Protein AF-A0AAD5T2J8-F1 (afdb_monomer_lite)

Foldseek 3Di:
DVVLVVVVVVVVVVLPDPPPDPDDADPVLVVSLVVVVCVVVVSLVVLVVVLVVVLVVVLVCVVVCLVVLVVVVCVPPVPDDPDPDPVVSVVSSVVVSVVSVVLSVVLSVLVCQLCVLVSVLSVVCVVVSVCDPPPVNVVSVVVNVVSVVVNVVVVVVSVCVPCVVVVVVVVD

pLDDT: mean 72.29, std 12.9, range [42.5, 92.69]

Structure (mmCIF, N/CA/C/O backbone):
data_AF-A0AAD5T2J8-F1
#
_entry.id   AF-A0AAD5T2J8-F1
#
loop_
_atom_site.group_PDB
_atom_site.id
_atom_site.type_symbol
_atom_site.label_atom_id
_atom_site.label_alt_id
_atom_site.label_comp_id
_atom_site.label_asym_id
_atom_site.label_entity_id
_atom_site.label_seq_id
_atom_site.pdbx_PDB_ins_code
_atom_site.Cartn_x
_atom_site.Cartn_y
_atom_site.Cartn_z
_atom_site.occupancy
_atom_site.B_iso_or_equiv
_atom_site.auth_seq_id
_atom_site.auth_comp_id
_atom_site.auth_asym_id
_atom_site.auth_atom_id
_atom_site.pdbx_PDB_model_num
ATOM 1 N N . MET A 1 1 ? -7.169 10.535 2.152 1.00 45.56 1 MET A N 1
ATOM 2 C CA . MET A 1 1 ? -6.462 9.590 1.258 1.00 45.56 1 MET A CA 1
ATOM 3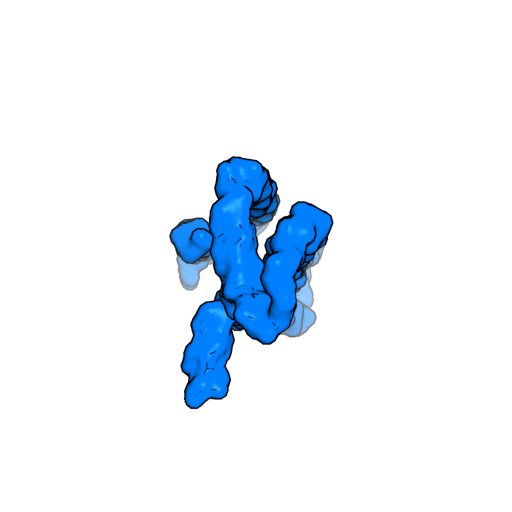 C C . MET A 1 1 ? -6.711 9.879 -0.217 1.00 45.56 1 MET A C 1
ATOM 5 O O . MET A 1 1 ? -5.728 9.988 -0.932 1.00 45.56 1 MET A O 1
ATOM 9 N N . SER A 1 2 ? -7.952 10.099 -0.672 1.00 44.47 2 SER A N 1
ATOM 10 C CA . SER A 1 2 ? -8.243 10.338 -2.101 1.00 44.47 2 SER A CA 1
ATOM 11 C C . SER A 1 2 ? -7.486 11.518 -2.724 1.00 44.47 2 SER A C 1
ATOM 13 O O . SER A 1 2 ? -7.039 11.412 -3.853 1.00 44.47 2 SER A O 1
ATOM 15 N N . VAL A 1 3 ? -7.259 12.612 -1.986 1.00 42.50 3 VAL A N 1
ATOM 16 C CA . VAL A 1 3 ? -6.513 13.775 -2.509 1.00 42.50 3 VAL A CA 1
ATOM 17 C C . VAL A 1 3 ? -5.025 13.470 -2.717 1.00 42.50 3 VAL A C 1
ATOM 19 O O . VAL A 1 3 ? -4.444 13.950 -3.679 1.00 42.50 3 VAL A O 1
ATOM 22 N N . ILE A 1 4 ? -4.421 12.637 -1.861 1.00 50.19 4 ILE A N 1
ATOM 23 C CA . ILE A 1 4 ? -3.001 12.258 -1.968 1.00 50.19 4 ILE A CA 1
ATOM 24 C C . ILE A 1 4 ? -2.804 11.284 -3.134 1.00 50.19 4 ILE A C 1
ATOM 26 O O . ILE A 1 4 ? -1.901 11.489 -3.934 1.00 50.19 4 ILE A O 1
ATOM 30 N N . MET A 1 5 ? -3.702 10.305 -3.303 1.00 50.38 5 MET A N 1
ATOM 31 C CA . MET A 1 5 ? -3.677 9.412 -4.471 1.00 50.38 5 MET A CA 1
ATOM 32 C C . MET A 1 5 ? -3.882 10.173 -5.783 1.00 50.38 5 MET A C 1
ATOM 34 O O . MET A 1 5 ? -3.200 9.897 -6.760 1.00 50.38 5 MET A O 1
ATOM 38 N N . VAL A 1 6 ? -4.787 11.158 -5.808 1.00 51.28 6 VAL A N 1
ATOM 39 C CA . VAL A 1 6 ? -4.991 12.010 -6.988 1.00 51.28 6 VAL A CA 1
ATOM 40 C C . VAL A 1 6 ? -3.750 12.859 -7.260 1.00 51.28 6 VAL A C 1
ATOM 42 O O . VAL A 1 6 ? -3.368 12.995 -8.419 1.00 51.28 6 VAL A O 1
ATOM 45 N N . LEU A 1 7 ? -3.080 13.385 -6.229 1.00 48.53 7 LEU A N 1
ATOM 46 C CA . LEU A 1 7 ? -1.855 14.165 -6.414 1.00 48.53 7 LEU A CA 1
ATOM 47 C C . LEU A 1 7 ? -0.710 13.306 -6.966 1.00 48.53 7 LEU A C 1
ATOM 49 O O . LEU A 1 7 ? -0.072 13.707 -7.935 1.00 48.53 7 LEU A O 1
ATOM 53 N N . GLU A 1 8 ? -0.493 12.114 -6.405 1.00 50.44 8 GLU A N 1
ATOM 54 C CA . GLU A 1 8 ? 0.535 11.187 -6.886 1.00 50.44 8 GLU A CA 1
ATOM 55 C C . GLU A 1 8 ? 0.232 10.693 -8.297 1.00 50.44 8 GLU A C 1
ATOM 57 O O . GLU A 1 8 ? 1.124 10.705 -9.138 1.00 50.44 8 GLU A O 1
ATOM 62 N N . PHE A 1 9 ? -1.026 10.370 -8.606 1.00 52.19 9 PHE A N 1
ATOM 63 C CA . PHE A 1 9 ? -1.444 9.983 -9.953 1.00 52.19 9 PHE A CA 1
ATOM 64 C C . PHE A 1 9 ? -1.242 11.117 -10.965 1.00 52.19 9 PHE A C 1
ATOM 66 O O . PHE A 1 9 ? -0.777 10.880 -12.075 1.00 52.19 9 PHE A O 1
ATOM 73 N N . THR A 1 10 ? -1.525 12.365 -10.582 1.00 52.19 10 THR A N 1
ATOM 74 C CA . THR A 1 10 ? -1.343 13.528 -11.468 1.00 52.19 10 THR A CA 1
ATOM 75 C C . THR A 1 10 ? 0.138 13.800 -11.729 1.00 52.19 10 THR A C 1
ATOM 77 O O . THR A 1 10 ? 0.512 14.097 -12.864 1.00 52.19 10 THR A O 1
ATOM 80 N N . ILE A 1 11 ? 0.998 13.647 -10.717 1.00 54.00 11 ILE A N 1
ATOM 81 C CA . ILE A 1 11 ? 2.458 13.751 -10.864 1.00 54.00 11 ILE A CA 1
ATOM 82 C C . ILE A 1 11 ? 2.985 12.605 -11.740 1.00 54.00 11 ILE A C 1
ATOM 84 O O . ILE A 1 11 ? 3.801 12.831 -12.626 1.00 54.00 11 ILE A O 1
ATOM 88 N N . TRP A 1 12 ? 2.464 11.390 -11.574 1.00 54.25 12 TRP A N 1
ATOM 89 C CA . TRP A 1 12 ? 2.850 10.237 -12.387 1.00 54.25 12 TRP A CA 1
ATOM 90 C C . TRP A 1 12 ? 2.446 10.380 -13.861 1.00 54.25 12 TRP A C 1
ATOM 92 O O . TRP A 1 12 ? 3.252 10.120 -14.753 1.00 54.25 12 TRP A O 1
ATOM 102 N N . VAL A 1 13 ? 1.224 10.849 -14.127 1.00 53.03 13 VAL A N 1
ATOM 103 C CA . VAL A 1 13 ? 0.711 11.098 -15.486 1.00 53.03 13 VAL A CA 1
ATOM 104 C C . VAL A 1 13 ? 1.441 12.260 -16.161 1.00 53.03 13 VAL A C 1
ATOM 106 O O . VAL A 1 13 ? 1.670 12.219 -17.364 1.00 53.03 13 VAL A O 1
ATOM 109 N N . SER A 1 14 ? 1.868 13.276 -15.408 1.00 48.25 14 SER A N 1
ATOM 110 C CA . SER A 1 14 ? 2.656 14.390 -15.961 1.00 48.25 14 SER A CA 1
ATOM 111 C C . SER A 1 14 ? 4.140 14.060 -16.166 1.00 48.25 14 SER A C 1
ATOM 113 O O . SER A 1 14 ? 4.821 14.762 -16.911 1.00 48.25 14 SER A O 1
ATOM 115 N N . VAL A 1 15 ? 4.633 12.978 -15.556 1.00 49.94 15 VAL A N 1
ATOM 116 C CA . VAL A 1 15 ? 5.998 12.449 -15.727 1.00 49.94 15 VAL A CA 1
ATOM 117 C C . VAL A 1 15 ? 6.054 11.303 -16.752 1.00 49.94 15 VAL A C 1
ATOM 119 O O . VAL A 1 15 ? 7.144 10.844 -17.111 1.00 49.94 15 VAL A O 1
ATOM 122 N N . GLN A 1 16 ? 4.910 10.867 -17.294 1.00 46.34 16 GLN A N 1
ATOM 123 C CA . GLN A 1 16 ? 4.924 10.087 -18.525 1.00 46.34 16 GLN A CA 1
ATOM 124 C C . GLN A 1 16 ? 5.441 10.986 -19.653 1.00 46.34 16 GLN A C 1
ATOM 126 O O . GLN A 1 16 ? 4.877 12.059 -19.882 1.00 46.34 16 GLN A O 1
ATOM 131 N N . PRO A 1 17 ? 6.503 10.581 -20.374 1.00 45.94 17 PRO A N 1
ATOM 132 C CA . PRO A 1 17 ? 6.875 11.282 -21.587 1.00 45.94 17 PRO A CA 1
ATOM 133 C C . PRO A 1 17 ? 5.640 11.273 -22.486 1.00 45.94 17 PRO A C 1
ATOM 135 O O . PRO A 1 17 ? 5.111 10.204 -22.803 1.00 45.94 17 PRO A O 1
ATOM 138 N N . ASN A 1 18 ? 5.147 12.469 -22.829 1.00 44.59 18 ASN A N 1
ATOM 139 C CA . ASN A 1 18 ? 4.094 12.658 -23.822 1.00 44.59 18 ASN A CA 1
ATOM 140 C C . ASN A 1 18 ? 4.336 11.679 -24.971 1.00 44.59 18 ASN A C 1
ATOM 142 O O . ASN A 1 18 ? 5.484 11.496 -25.370 1.00 44.59 18 ASN A O 1
ATOM 146 N N . SER A 1 19 ? 3.283 11.092 -25.529 1.00 46.38 19 SER A N 1
ATOM 147 C CA . SER A 1 19 ? 3.293 10.047 -26.567 1.00 46.38 19 SER A CA 1
ATOM 148 C C . SER A 1 19 ? 4.014 10.393 -27.893 1.00 46.38 19 SER A C 1
ATOM 150 O O . SER A 1 19 ? 3.835 9.699 -28.888 1.00 46.38 19 SER A O 1
ATOM 152 N N . GLY A 1 20 ? 4.839 11.445 -27.920 1.00 47.31 20 GLY A N 1
ATOM 153 C CA . GLY A 1 20 ? 5.802 11.783 -28.969 1.00 47.31 20 GLY A CA 1
ATOM 154 C C . GLY A 1 20 ? 7.217 12.151 -28.479 1.00 47.31 20 GLY A C 1
ATOM 155 O O . GLY A 1 20 ? 8.074 12.425 -29.313 1.00 47.31 20 GLY A O 1
ATOM 156 N N . GLN A 1 21 ? 7.506 12.159 -27.171 1.00 48.38 21 GLN A N 1
ATOM 157 C CA . GLN A 1 21 ? 8.874 12.259 -26.655 1.00 48.38 21 GLN A CA 1
ATOM 158 C C . GLN A 1 21 ? 9.449 10.853 -26.524 1.00 48.38 21 GLN A C 1
ATOM 160 O O . GLN A 1 21 ? 8.986 10.045 -25.722 1.00 48.38 21 GLN A O 1
ATOM 165 N N . SER A 1 22 ? 10.464 10.564 -27.338 1.00 48.50 22 SER A N 1
ATOM 166 C CA . SER A 1 22 ? 11.294 9.369 -27.216 1.00 48.50 22 SER A CA 1
ATOM 167 C C . SER A 1 22 ? 11.647 9.140 -25.748 1.00 48.50 22 SER A C 1
ATOM 169 O O . SER A 1 22 ? 12.214 10.037 -25.118 1.00 48.50 22 SER A O 1
ATOM 171 N N . THR A 1 23 ? 11.320 7.958 -25.218 1.00 56.34 23 THR A N 1
ATOM 172 C CA . THR A 1 23 ? 11.822 7.481 -23.923 1.00 56.34 23 THR A CA 1
ATOM 173 C C . THR A 1 23 ? 13.286 7.893 -23.783 1.00 56.34 23 THR A C 1
ATOM 175 O O . THR A 1 23 ? 14.054 7.620 -24.712 1.00 56.34 23 THR A O 1
ATOM 178 N N . PRO A 1 24 ? 13.677 8.589 -22.701 1.00 55.47 24 PRO A N 1
ATOM 179 C CA . PRO A 1 24 ? 14.997 9.194 -22.610 1.00 55.47 24 PRO A CA 1
ATOM 180 C C . PRO A 1 24 ? 16.071 8.114 -22.769 1.00 55.47 24 PRO A C 1
ATOM 182 O O . PRO A 1 24 ? 16.228 7.252 -21.911 1.00 55.47 24 PRO A O 1
ATOM 185 N N . SER A 1 25 ? 16.791 8.131 -23.891 1.00 63.19 25 SER A N 1
ATOM 186 C CA . SER A 1 25 ? 17.857 7.170 -24.170 1.00 63.19 25 SER A CA 1
ATOM 187 C C . SER A 1 25 ? 19.132 7.565 -23.424 1.00 63.19 25 SER A C 1
ATOM 189 O O . SER A 1 25 ? 19.519 8.735 -23.433 1.00 63.19 25 SER A O 1
ATOM 191 N N . GLY A 1 26 ? 19.814 6.599 -22.808 1.00 70.62 26 GLY A N 1
ATOM 192 C CA . GLY A 1 26 ? 21.087 6.827 -22.119 1.00 70.62 26 GLY A CA 1
ATOM 193 C C . GLY A 1 26 ? 20.923 7.412 -20.712 1.00 70.62 26 GLY A C 1
ATOM 194 O O . GLY A 1 26 ? 20.158 6.897 -19.898 1.00 70.62 26 GLY A O 1
ATOM 195 N N . SER A 1 27 ? 21.658 8.483 -20.405 1.00 70.75 27 SER A N 1
ATOM 196 C CA . SER A 1 27 ? 21.734 9.071 -19.056 1.00 70.75 27 SER A CA 1
ATOM 197 C C . SER A 1 27 ? 20.396 9.599 -18.524 1.00 70.75 27 SER A C 1
ATOM 199 O O . SER A 1 27 ? 20.172 9.582 -17.314 1.00 70.75 27 SER A O 1
ATOM 201 N N . GLY A 1 28 ? 19.481 10.016 -19.406 1.00 69.56 28 GLY A N 1
ATOM 202 C CA . GLY A 1 28 ? 18.162 10.515 -19.009 1.00 69.56 28 GLY A CA 1
ATOM 203 C C . GLY A 1 28 ? 17.261 9.448 -18.377 1.00 69.56 28 GLY A C 1
ATOM 204 O O . GLY A 1 28 ? 16.461 9.777 -17.502 1.00 69.56 28 GLY A O 1
ATOM 205 N N . MET A 1 29 ? 17.428 8.171 -18.748 1.00 69.25 29 MET A N 1
ATOM 206 C CA . MET A 1 29 ? 16.684 7.068 -18.132 1.00 69.25 29 MET A CA 1
ATOM 207 C C . MET A 1 29 ? 17.035 6.971 -16.645 1.00 69.25 29 MET A C 1
ATOM 209 O O . MET A 1 29 ? 16.145 6.973 -15.798 1.00 69.25 29 MET A O 1
ATOM 213 N N . ILE A 1 30 ? 18.335 6.976 -16.326 1.00 73.00 30 ILE A N 1
ATOM 214 C CA . ILE A 1 30 ? 18.857 6.861 -14.955 1.00 73.00 30 ILE A CA 1
ATOM 215 C C . ILE A 1 30 ? 18.293 7.971 -14.064 1.00 73.00 30 ILE A C 1
ATOM 217 O O . ILE A 1 30 ? 17.829 7.692 -12.961 1.00 73.00 30 ILE A O 1
ATOM 221 N N . VAL A 1 31 ? 18.280 9.216 -14.551 1.00 75.50 31 VAL A N 1
ATOM 222 C CA . VAL A 1 31 ? 17.721 10.358 -13.809 1.00 75.50 31 VAL A CA 1
ATOM 223 C C . VAL A 1 31 ? 16.241 10.134 -13.503 1.00 75.50 31 VAL A C 1
ATOM 225 O O . VAL A 1 31 ? 15.830 10.277 -12.353 1.00 75.50 31 VAL A O 1
ATOM 228 N N . TRP A 1 32 ? 15.452 9.725 -14.499 1.00 74.38 32 TRP A N 1
ATOM 229 C CA . TRP A 1 32 ? 14.023 9.457 -14.323 1.00 74.38 32 TRP A CA 1
ATOM 230 C C . TRP A 1 32 ? 13.763 8.386 -13.255 1.00 74.38 32 TRP A C 1
ATOM 232 O O . TRP A 1 32 ? 12.913 8.567 -12.389 1.00 74.38 32 TRP A O 1
ATOM 242 N N . ILE A 1 33 ? 14.550 7.309 -13.248 1.00 70.94 33 ILE A N 1
ATOM 243 C CA . ILE A 1 33 ? 14.420 6.211 -12.278 1.00 70.94 33 ILE A CA 1
ATOM 244 C C . ILE A 1 33 ? 14.777 6.662 -10.870 1.00 70.94 33 ILE A C 1
ATOM 246 O O . ILE A 1 33 ? 14.083 6.301 -9.922 1.00 70.94 33 ILE A O 1
ATOM 250 N N . VAL A 1 34 ? 15.853 7.437 -10.715 1.00 78.50 34 VAL A N 1
ATOM 251 C CA . VAL A 1 34 ? 16.248 7.982 -9.411 1.00 78.50 34 VAL A CA 1
ATOM 252 C C . VAL A 1 34 ? 15.126 8.859 -8.863 1.00 78.50 34 VAL A C 1
ATOM 254 O O . VAL A 1 34 ? 14.729 8.683 -7.713 1.00 78.50 34 VAL A O 1
ATOM 257 N N . PHE A 1 35 ? 14.545 9.726 -9.694 1.00 78.69 35 PHE A N 1
ATOM 258 C CA . PHE A 1 35 ? 13.387 10.530 -9.307 1.00 78.69 35 PHE A CA 1
ATOM 259 C C . PHE A 1 35 ? 12.175 9.670 -8.943 1.00 78.69 35 PHE A C 1
ATOM 261 O O . PHE A 1 35 ? 11.597 9.870 -7.876 1.00 78.69 35 PHE A O 1
ATOM 268 N N . ALA A 1 36 ? 11.824 8.680 -9.766 1.00 73.88 36 ALA A N 1
ATOM 269 C CA . ALA A 1 36 ? 10.722 7.762 -9.487 1.00 73.88 36 ALA A CA 1
ATOM 270 C C . ALA A 1 36 ? 10.945 6.969 -8.186 1.00 73.88 36 ALA A C 1
ATOM 272 O O . ALA A 1 36 ? 10.014 6.770 -7.410 1.00 73.88 36 ALA A O 1
ATOM 273 N N . SER A 1 37 ? 12.186 6.569 -7.905 1.00 77.12 37 SER A N 1
ATOM 274 C CA . SER A 1 37 ? 12.573 5.835 -6.695 1.00 77.12 37 SER A CA 1
ATOM 275 C C . SER A 1 37 ? 12.484 6.704 -5.448 1.00 77.12 37 SER A C 1
ATOM 277 O O . SER A 1 37 ? 11.919 6.276 -4.445 1.00 77.12 37 SER A O 1
ATOM 279 N N . ILE A 1 38 ? 12.997 7.937 -5.512 1.00 80.44 38 ILE A N 1
ATOM 280 C CA . ILE A 1 38 ? 12.877 8.917 -4.426 1.00 80.44 38 ILE A CA 1
ATOM 281 C C . ILE A 1 38 ? 11.404 9.223 -4.166 1.00 80.44 38 ILE A C 1
ATOM 283 O O . ILE A 1 38 ? 10.991 9.280 -3.011 1.00 80.44 38 ILE A O 1
ATOM 287 N N . HIS A 1 39 ? 10.605 9.381 -5.221 1.00 78.44 39 HIS A N 1
ATOM 288 C CA . HIS A 1 39 ? 9.183 9.656 -5.085 1.00 78.44 39 HIS A CA 1
ATOM 289 C C . HIS A 1 39 ? 8.447 8.478 -4.444 1.00 78.44 39 HIS A C 1
ATOM 291 O O . HIS A 1 39 ? 7.735 8.675 -3.468 1.00 78.44 39 HIS A O 1
ATOM 297 N N . PHE A 1 40 ? 8.694 7.249 -4.904 1.00 76.19 40 PHE A N 1
ATOM 298 C CA . PHE A 1 40 ? 8.116 6.040 -4.319 1.00 76.19 40 PHE A CA 1
ATOM 299 C C . PHE A 1 40 ? 8.514 5.853 -2.846 1.00 76.19 40 PHE A C 1
ATOM 301 O O . PHE A 1 40 ? 7.662 5.593 -1.995 1.00 76.19 40 PHE A O 1
ATOM 308 N N . ALA A 1 41 ? 9.794 6.031 -2.514 1.00 78.88 41 ALA A N 1
ATOM 309 C CA . ALA A 1 41 ? 10.278 5.963 -1.136 1.00 78.88 41 ALA A CA 1
ATOM 310 C C . ALA A 1 41 ? 9.682 7.082 -0.262 1.00 78.88 41 ALA A C 1
ATOM 312 O O . ALA A 1 41 ? 9.312 6.849 0.890 1.00 78.88 41 ALA A O 1
ATOM 313 N N . GLY A 1 42 ? 9.551 8.292 -0.808 1.00 82.25 42 GLY A N 1
ATOM 314 C CA . GLY A 1 42 ? 8.923 9.431 -0.144 1.00 82.25 42 GLY A CA 1
ATOM 315 C C . GLY A 1 42 ? 7.439 9.194 0.130 1.00 82.25 42 GLY A C 1
ATOM 316 O O . GLY A 1 42 ? 7.002 9.358 1.266 1.00 82.25 42 GLY A O 1
ATOM 317 N N . ALA A 1 43 ? 6.692 8.735 -0.875 1.00 77.75 43 ALA A N 1
ATOM 318 C CA . ALA A 1 43 ? 5.276 8.388 -0.799 1.00 77.75 43 ALA A CA 1
ATOM 319 C C . ALA A 1 43 ? 5.015 7.320 0.269 1.00 77.75 43 ALA A C 1
ATOM 321 O O . ALA A 1 43 ? 4.257 7.532 1.216 1.00 77.75 43 ALA A O 1
ATOM 322 N N . THR A 1 44 ? 5.719 6.189 0.183 1.00 75.69 44 THR A N 1
ATOM 323 C CA . THR A 1 44 ? 5.609 5.088 1.154 1.00 75.69 44 THR A CA 1
ATOM 324 C C . THR A 1 44 ? 5.974 5.525 2.576 1.00 75.69 44 THR A C 1
ATOM 326 O O . THR A 1 44 ? 5.268 5.178 3.531 1.00 75.69 44 THR A O 1
ATOM 329 N N . SER A 1 45 ? 7.018 6.343 2.737 1.00 79.00 45 SER A N 1
ATOM 330 C CA . SER A 1 45 ? 7.412 6.901 4.038 1.00 79.00 45 SER A CA 1
ATOM 331 C C . SER A 1 45 ? 6.363 7.869 4.589 1.00 79.00 45 SER A C 1
ATOM 333 O O . SER A 1 45 ? 6.022 7.801 5.769 1.00 79.00 45 SER A O 1
ATOM 335 N N . MET A 1 46 ? 5.805 8.737 3.743 1.00 81.38 46 MET A N 1
ATOM 336 C CA . MET A 1 46 ? 4.774 9.709 4.109 1.00 81.38 46 MET A CA 1
ATOM 337 C C . MET A 1 46 ? 3.467 9.019 4.507 1.00 81.38 46 MET A C 1
ATOM 339 O O . MET A 1 46 ? 2.874 9.366 5.527 1.00 81.38 46 MET A O 1
ATOM 343 N N . ILE A 1 47 ? 3.051 7.994 3.760 1.00 77.69 47 ILE A N 1
ATOM 344 C CA . ILE A 1 47 ? 1.895 7.156 4.090 1.00 77.69 47 ILE A CA 1
ATOM 345 C C . ILE A 1 47 ? 2.110 6.475 5.447 1.00 77.69 47 ILE A C 1
ATOM 347 O O . ILE A 1 47 ? 1.257 6.573 6.329 1.00 77.69 47 ILE A O 1
ATOM 351 N N . SER A 1 48 ? 3.272 5.853 5.654 1.00 76.00 48 SER A N 1
ATOM 352 C CA . SER A 1 48 ? 3.626 5.215 6.931 1.00 76.00 48 SER A CA 1
ATOM 353 C C . SER A 1 48 ? 3.618 6.214 8.093 1.00 76.00 48 SER A C 1
ATOM 355 O O . SER A 1 48 ? 3.105 5.922 9.174 1.00 76.00 48 SER A O 1
ATOM 357 N N . TYR A 1 49 ? 4.132 7.424 7.866 1.00 81.81 49 TYR A N 1
ATOM 358 C CA . TYR A 1 49 ? 4.129 8.502 8.848 1.00 81.81 49 TYR A CA 1
ATOM 359 C C . TYR A 1 49 ? 2.711 8.963 9.199 1.00 81.81 49 TYR A C 1
ATOM 361 O O . TYR A 1 49 ? 2.382 9.088 10.381 1.00 81.81 49 TYR A O 1
ATOM 369 N N . PHE A 1 50 ? 1.838 9.151 8.206 1.00 80.75 50 PHE A N 1
ATOM 370 C CA . PHE A 1 50 ? 0.437 9.473 8.460 1.00 80.75 50 PHE A CA 1
ATOM 371 C C . PHE A 1 50 ? -0.275 8.363 9.224 1.00 80.75 50 PHE A C 1
ATOM 373 O O . PHE A 1 50 ? -1.026 8.675 10.142 1.00 80.75 50 PHE A O 1
ATOM 380 N N . TYR A 1 51 ? 0.008 7.090 8.940 1.00 75.69 51 TYR A N 1
ATOM 381 C CA . TYR A 1 51 ? -0.537 5.987 9.732 1.00 75.69 51 TYR A CA 1
ATOM 382 C C . TYR A 1 51 ? -0.105 6.044 11.191 1.00 75.69 51 TYR A C 1
ATOM 384 O O . TYR A 1 51 ? -0.943 5.877 12.077 1.00 75.69 51 TYR A O 1
ATOM 392 N N . LEU A 1 52 ? 1.168 6.335 11.463 1.00 77.81 52 LEU A N 1
ATOM 393 C CA . LEU A 1 52 ? 1.659 6.508 12.831 1.00 77.81 52 LEU A CA 1
ATOM 394 C C . LEU A 1 52 ? 1.000 7.701 13.529 1.00 77.81 52 LEU A C 1
ATOM 396 O O . LEU A 1 52 ? 0.648 7.603 14.706 1.00 77.81 52 LEU A O 1
ATOM 400 N N . LEU A 1 53 ? 0.805 8.815 12.820 1.00 81.75 53 LEU A N 1
ATOM 401 C CA . LEU A 1 53 ? 0.107 9.982 13.354 1.00 81.75 53 LEU A CA 1
ATOM 402 C C . LEU A 1 53 ? -1.362 9.685 13.643 1.00 81.75 53 LEU A C 1
ATOM 404 O O . LEU A 1 53 ? -1.827 9.991 14.738 1.00 81.75 53 LEU A O 1
ATOM 408 N N . THR A 1 54 ? -2.083 9.061 12.710 1.00 80.06 54 THR A N 1
ATOM 409 C CA . THR A 1 54 ? -3.476 8.651 12.911 1.00 80.06 54 THR A CA 1
ATOM 410 C C . THR A 1 54 ? -3.579 7.665 14.065 1.00 80.06 54 THR A C 1
ATOM 412 O O . THR A 1 54 ? -4.442 7.834 14.916 1.00 80.06 54 THR A O 1
ATOM 415 N N . TYR A 1 55 ? -2.668 6.697 14.166 1.00 76.88 55 TYR A N 1
ATOM 416 C CA . TYR A 1 55 ? -2.616 5.770 15.293 1.00 76.88 55 TYR A CA 1
ATOM 417 C C . TYR A 1 55 ? -2.424 6.504 16.625 1.00 76.88 55 TYR A C 1
ATOM 419 O O . TYR A 1 55 ? -3.196 6.294 17.558 1.00 76.88 55 TYR A O 1
ATOM 427 N N . ARG A 1 56 ? -1.442 7.412 16.714 1.00 81.25 56 ARG A N 1
ATOM 428 C CA . ARG A 1 56 ? -1.200 8.211 17.926 1.00 81.25 56 ARG A CA 1
ATOM 429 C C . ARG A 1 56 ? -2.395 9.088 18.279 1.00 81.25 56 ARG A C 1
ATOM 431 O O . ARG A 1 56 ? -2.778 9.144 19.443 1.00 81.25 56 ARG A O 1
ATOM 438 N N . PHE A 1 57 ? -2.991 9.744 17.289 1.00 82.62 57 PHE A N 1
ATOM 439 C CA . PHE A 1 57 ? -4.158 10.595 17.481 1.00 82.62 57 PHE A CA 1
ATOM 440 C C . PHE A 1 57 ? -5.368 9.788 17.958 1.00 82.62 57 PHE A C 1
ATOM 442 O O . PHE A 1 57 ? -5.974 10.143 18.964 1.00 82.62 57 PHE A O 1
ATOM 449 N N . THR A 1 58 ? -5.680 8.670 17.301 1.00 75.31 58 THR A N 1
ATOM 450 C CA . THR A 1 58 ? -6.778 7.776 17.691 1.00 75.31 58 THR A CA 1
ATOM 451 C C . THR A 1 58 ? -6.539 7.176 19.073 1.00 75.31 58 THR A C 1
ATOM 453 O O . THR A 1 58 ? -7.442 7.192 19.903 1.00 75.31 58 THR A O 1
ATOM 456 N N . SER A 1 59 ? -5.316 6.729 19.373 1.00 75.81 59 SER A N 1
ATOM 457 C CA . SER A 1 59 ? -4.944 6.235 20.703 1.00 75.81 59 SER A CA 1
ATOM 458 C C . SER A 1 59 ? -5.112 7.309 21.779 1.00 75.81 59 SER A C 1
ATOM 460 O O . SER A 1 59 ? -5.562 6.997 22.879 1.00 75.81 59 SER A O 1
ATOM 462 N N . HIS A 1 60 ? -4.757 8.561 21.487 1.00 82.31 60 HIS A N 1
ATOM 463 C CA . HIS A 1 60 ? -4.915 9.675 22.418 1.00 82.31 60 HIS A CA 1
ATOM 464 C C . HIS A 1 60 ? -6.394 10.036 22.621 1.00 82.31 60 HIS A C 1
ATOM 466 O O . HIS A 1 60 ? -6.836 10.221 23.752 1.00 82.31 60 HIS A O 1
ATOM 472 N N . GLN A 1 61 ? -7.185 10.076 21.545 1.00 79.00 61 GLN A N 1
ATOM 473 C CA . GLN A 1 61 ? -8.628 10.323 21.610 1.00 79.00 61 GLN A CA 1
ATOM 474 C C . GLN A 1 61 ? -9.367 9.230 22.388 1.00 79.00 61 GLN A C 1
ATOM 476 O O . GLN A 1 61 ? -10.211 9.549 23.220 1.00 79.00 61 GLN A O 1
ATOM 481 N N . LEU A 1 62 ? -9.014 7.958 22.180 1.00 72.06 62 LEU A N 1
ATOM 482 C CA . LEU A 1 62 ? -9.558 6.829 22.942 1.00 72.06 62 LEU A CA 1
ATOM 483 C C . LEU A 1 62 ? -9.182 6.898 24.422 1.00 72.06 62 LEU A C 1
ATOM 485 O O . LEU A 1 62 ? -9.994 6.554 25.274 1.00 72.06 62 LEU A O 1
ATOM 489 N N . ASN A 1 63 ? -7.965 7.351 24.736 1.00 76.56 63 ASN A N 1
ATOM 490 C CA . ASN A 1 63 ? -7.523 7.495 26.119 1.00 76.56 63 ASN A CA 1
ATOM 491 C C . ASN A 1 63 ? -8.257 8.621 26.860 1.00 76.56 63 ASN A C 1
ATOM 493 O O . ASN A 1 63 ? -8.504 8.500 28.055 1.00 76.56 63 ASN A O 1
ATOM 497 N N . ASN A 1 64 ? -8.600 9.700 26.153 1.00 79.75 64 ASN A N 1
ATOM 498 C CA . ASN A 1 64 ? -9.222 10.876 26.758 1.00 79.75 64 ASN A CA 1
ATOM 499 C C . ASN A 1 64 ? -10.756 10.818 26.757 1.00 79.75 64 ASN A C 1
ATOM 501 O O . ASN A 1 64 ? -11.382 11.470 27.586 1.00 79.75 64 ASN A O 1
ATOM 505 N N . ASN A 1 65 ? -11.367 10.040 25.858 1.00 75.94 65 ASN A N 1
ATOM 506 C CA . ASN A 1 65 ? -12.818 9.925 25.731 1.00 75.94 65 ASN A CA 1
ATOM 507 C C . ASN A 1 65 ? -13.301 8.511 26.065 1.00 75.94 65 ASN A C 1
ATOM 509 O O . ASN A 1 65 ? -13.785 7.781 25.198 1.00 75.94 65 ASN A O 1
ATOM 513 N N . THR A 1 66 ? -13.251 8.146 27.348 1.00 69.38 66 THR A N 1
ATOM 514 C CA . THR A 1 66 ? -13.834 6.894 27.866 1.00 69.38 66 THR A CA 1
ATOM 515 C C . THR A 1 66 ? -15.305 6.735 27.455 1.00 69.38 66 THR A C 1
ATOM 517 O O . THR A 1 66 ? -15.753 5.628 27.182 1.00 69.38 66 THR A O 1
ATOM 520 N N . LEU A 1 67 ? -16.027 7.856 27.323 1.00 67.31 67 LEU A N 1
ATOM 521 C CA . LEU A 1 67 ? -17.429 7.929 26.893 1.00 67.31 67 LEU A CA 1
ATOM 522 C C . LEU A 1 67 ? -17.662 7.429 25.456 1.00 67.31 67 LEU A C 1
ATOM 524 O O . LEU A 1 67 ? -18.711 6.875 25.146 1.00 67.31 67 LEU A O 1
ATOM 528 N N . LEU A 1 68 ? -16.685 7.609 24.566 1.00 68.19 68 LEU A N 1
ATOM 529 C CA . LEU A 1 68 ? -16.777 7.132 23.187 1.00 68.19 68 LEU A CA 1
ATOM 530 C C . LEU A 1 68 ? -16.613 5.608 23.144 1.00 68.19 68 LEU A C 1
ATOM 532 O O . LEU A 1 68 ? -17.361 4.932 22.446 1.00 68.19 68 LEU A O 1
ATOM 536 N N . VAL A 1 69 ? -15.702 5.059 23.954 1.00 66.88 69 VAL A N 1
ATOM 537 C CA . VAL A 1 69 ? -15.526 3.604 24.100 1.00 66.88 69 VAL A CA 1
ATOM 538 C C . VAL A 1 69 ? -16.788 2.956 24.664 1.00 66.88 69 VAL A C 1
ATOM 540 O O . VAL A 1 69 ? -17.249 1.952 24.123 1.00 66.88 69 VAL A O 1
ATOM 543 N N . THR A 1 70 ? -17.389 3.547 25.701 1.00 64.81 70 THR A N 1
ATOM 544 C CA . THR A 1 70 ? -18.635 3.024 26.273 1.00 64.81 70 THR A CA 1
ATOM 545 C C . THR A 1 70 ? -19.815 3.135 25.313 1.00 64.81 70 THR A C 1
ATOM 547 O O . THR A 1 70 ? -20.648 2.237 25.300 1.00 64.81 70 THR A O 1
ATOM 550 N N . PHE A 1 71 ? -19.872 4.164 24.459 1.00 68.06 71 PHE A N 1
ATOM 551 C CA . PHE A 1 71 ? -20.900 4.278 23.419 1.00 68.06 71 PHE A CA 1
ATOM 552 C C . PHE A 1 71 ? -20.792 3.167 22.364 1.00 68.06 71 PHE A C 1
ATOM 554 O O . PHE A 1 71 ? -21.803 2.574 21.996 1.00 68.06 71 PHE A O 1
ATOM 561 N N . PHE A 1 72 ? -19.574 2.843 21.911 1.00 64.88 72 PHE A N 1
ATOM 562 C CA . PHE A 1 72 ? -19.361 1.742 20.965 1.00 64.88 72 PHE A CA 1
ATOM 563 C C . PHE A 1 72 ? -19.673 0.373 21.588 1.00 64.88 72 PHE A C 1
ATOM 565 O O . PHE A 1 72 ? -20.351 -0.431 20.951 1.00 64.88 72 PHE A O 1
ATOM 572 N N . MET A 1 73 ? -19.263 0.132 22.840 1.00 59.97 73 MET A N 1
ATOM 573 C CA . MET A 1 73 ? -19.565 -1.124 23.547 1.00 59.97 73 MET A CA 1
ATOM 574 C C . MET A 1 73 ? -21.057 -1.288 23.862 1.00 59.97 73 MET A C 1
ATOM 576 O O . MET A 1 73 ? -21.600 -2.377 23.698 1.00 59.97 73 MET A O 1
ATOM 580 N N . ASN A 1 74 ? -21.755 -0.206 24.223 1.00 58.00 74 ASN A N 1
ATOM 581 C CA . ASN A 1 74 ? -23.201 -0.247 24.456 1.00 58.00 74 ASN A CA 1
ATOM 582 C C . ASN A 1 74 ? -24.012 -0.603 23.199 1.00 58.00 74 ASN A C 1
ATOM 584 O O . ASN A 1 74 ? -25.172 -0.969 23.333 1.00 58.00 74 ASN A O 1
ATOM 588 N N . SER A 1 75 ? -23.456 -0.499 21.988 1.00 58.28 75 SER A N 1
ATOM 589 C CA . SER A 1 75 ? -24.189 -0.886 20.773 1.00 58.28 75 SER A CA 1
ATOM 590 C C . SER A 1 75 ? -24.153 -2.391 20.481 1.00 58.28 75 SER A C 1
ATOM 592 O O . SER A 1 75 ? -25.055 -2.889 19.812 1.00 58.28 75 SER A O 1
ATOM 594 N N . GLU A 1 76 ? -23.144 -3.109 20.986 1.00 57.44 76 GLU A N 1
ATOM 595 C CA . GLU A 1 76 ? -22.949 -4.543 20.720 1.00 57.44 76 GLU A CA 1
ATOM 596 C C . GLU A 1 76 ? -23.473 -5.425 21.868 1.00 57.44 76 GLU A C 1
ATOM 598 O O . GLU A 1 76 ? -24.025 -6.488 21.598 1.00 57.44 76 GLU A O 1
ATOM 603 N N . ASP A 1 77 ? -23.412 -4.949 23.122 1.00 52.75 77 ASP A N 1
ATOM 604 C CA . ASP A 1 77 ? -23.662 -5.779 24.315 1.00 52.75 77 ASP A CA 1
ATOM 605 C C . ASP A 1 77 ? -24.868 -5.340 25.178 1.00 52.75 77 ASP A C 1
ATOM 607 O O . ASP A 1 77 ? -25.111 -5.909 26.243 1.00 52.75 77 ASP A O 1
ATOM 611 N N . ALA A 1 78 ? -25.684 -4.367 24.748 1.00 54.84 78 ALA A N 1
ATOM 612 C CA . ALA A 1 78 ? -26.826 -3.865 25.539 1.00 54.84 78 ALA A CA 1
ATOM 613 C C . ALA A 1 78 ? -27.961 -4.883 25.800 1.00 54.84 78 ALA A C 1
ATOM 615 O O . ALA A 1 78 ? -28.994 -4.507 26.355 1.00 54.84 78 ALA A O 1
ATOM 616 N N . HIS A 1 79 ? -27.797 -6.156 25.430 1.00 52.84 79 HIS A N 1
ATOM 617 C CA . HIS A 1 79 ? -28.830 -7.173 25.596 1.00 52.84 79 HIS A CA 1
ATOM 618 C C . HIS A 1 79 ? -28.609 -8.165 26.754 1.00 52.84 79 HIS A C 1
ATOM 620 O O . HIS A 1 79 ? -29.550 -8.888 27.077 1.00 52.84 79 HIS A O 1
ATOM 626 N N . GLU A 1 80 ? -27.456 -8.183 27.439 1.00 54.91 80 GLU A N 1
ATOM 627 C CA . GLU A 1 80 ? -27.233 -9.126 28.552 1.00 54.91 80 GLU A CA 1
ATOM 628 C C . GLU A 1 80 ? -26.367 -8.546 29.695 1.00 54.91 80 GLU A C 1
ATOM 630 O O . GLU A 1 80 ? -25.147 -8.503 29.630 1.00 54.91 80 GLU A O 1
ATOM 635 N N . ASN A 1 81 ? -27.038 -8.182 30.798 1.00 55.06 81 ASN A N 1
ATOM 636 C CA . ASN A 1 81 ? -26.529 -8.059 32.178 1.00 55.06 81 ASN A CA 1
ATOM 637 C C . ASN A 1 81 ? -25.614 -6.861 32.542 1.00 55.06 81 ASN A C 1
ATOM 639 O O . ASN A 1 81 ? -24.412 -6.821 32.305 1.00 55.06 81 ASN A O 1
ATOM 643 N N . GLY A 1 82 ? -26.214 -5.890 33.242 1.00 56.41 82 GLY A N 1
ATOM 644 C CA . GLY A 1 82 ? -25.647 -4.584 33.593 1.00 56.41 82 GLY A CA 1
ATOM 645 C C . GLY A 1 82 ? -24.656 -4.526 34.764 1.00 56.41 82 GLY A C 1
ATOM 646 O O . GLY A 1 82 ? -24.883 -3.764 35.703 1.00 56.41 82 GLY A O 1
ATOM 647 N N . SER A 1 83 ? -23.520 -5.222 34.687 1.00 62.19 83 SER A N 1
ATOM 648 C CA . SER A 1 83 ? -22.332 -4.853 35.476 1.00 62.19 83 SER A CA 1
ATOM 649 C C . SER A 1 83 ? -21.212 -4.396 34.548 1.00 62.19 83 SER A C 1
ATOM 651 O O . SER A 1 83 ? -20.551 -5.198 33.892 1.00 62.19 83 SER A O 1
ATOM 653 N N . PHE A 1 84 ? -21.021 -3.081 34.477 1.00 64.38 84 PHE A N 1
ATOM 654 C CA . PHE A 1 84 ? -20.031 -2.438 33.620 1.00 64.38 84 PHE A CA 1
ATOM 655 C C . PHE A 1 84 ? -18.627 -2.613 34.221 1.00 64.38 84 PHE A C 1
ATOM 657 O O . PHE A 1 84 ? -18.103 -1.731 34.902 1.00 64.38 84 PHE A O 1
ATOM 664 N N . ASP A 1 85 ? -18.036 -3.792 34.033 1.00 75.25 85 ASP A N 1
ATOM 665 C CA . ASP A 1 85 ? -16.723 -4.113 34.587 1.00 75.25 85 ASP A CA 1
ATOM 666 C C . ASP A 1 85 ? -15.628 -3.338 33.852 1.00 75.25 85 ASP A C 1
ATOM 668 O O . ASP A 1 85 ? -15.482 -3.431 32.631 1.00 75.25 85 ASP A O 1
ATOM 672 N N . SER A 1 86 ? -14.814 -2.591 34.601 1.00 72.94 86 SER A N 1
ATOM 673 C CA . SER A 1 86 ? -13.694 -1.795 34.065 1.00 72.94 86 SER A CA 1
ATOM 674 C C . SER A 1 86 ? -12.704 -2.614 33.218 1.00 72.94 86 SER A C 1
ATOM 676 O O . SER A 1 86 ? -12.048 -2.086 32.316 1.00 72.94 86 SER A O 1
ATOM 678 N N . GLU A 1 87 ? -12.632 -3.923 33.464 1.00 76.94 87 GLU A N 1
ATOM 679 C CA . GLU A 1 87 ? -11.790 -4.861 32.732 1.00 76.94 87 GLU A CA 1
ATOM 680 C C . GLU A 1 87 ? -12.309 -5.141 31.310 1.00 76.94 87 GLU A C 1
ATOM 682 O O . GLU A 1 87 ? -11.511 -5.245 30.373 1.00 76.94 87 GLU A O 1
ATOM 687 N N . SER A 1 88 ? -13.633 -5.152 31.108 1.00 73.31 88 SER A N 1
ATOM 688 C CA . SER A 1 88 ? -14.251 -5.310 29.783 1.00 73.31 88 SER A 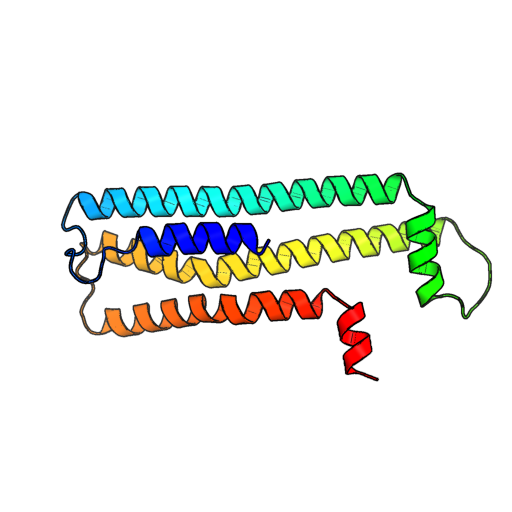CA 1
ATOM 689 C C . SER A 1 88 ? -13.895 -4.145 28.849 1.00 73.31 88 SER A C 1
ATOM 691 O O . SER A 1 88 ? -13.497 -4.366 27.703 1.00 73.31 88 SER A O 1
ATOM 693 N N . ILE A 1 89 ? -13.906 -2.912 29.372 1.00 72.38 89 ILE A N 1
ATOM 694 C CA . ILE A 1 89 ? -13.544 -1.687 28.641 1.00 72.38 89 ILE A CA 1
ATOM 695 C C . ILE A 1 89 ? -12.089 -1.751 28.175 1.00 72.38 89 ILE A C 1
ATOM 697 O O . ILE A 1 89 ? -11.769 -1.423 27.027 1.00 72.38 89 ILE A O 1
ATOM 701 N N . ARG A 1 90 ? -11.185 -2.205 29.053 1.00 75.88 90 ARG A N 1
ATOM 702 C CA . ARG A 1 90 ? -9.766 -2.356 28.712 1.00 75.88 90 ARG A CA 1
ATOM 703 C C . ARG A 1 90 ? -9.580 -3.377 27.591 1.00 75.88 90 ARG A C 1
ATOM 705 O O . ARG A 1 90 ? -8.830 -3.117 26.650 1.00 75.88 90 ARG A O 1
ATOM 712 N N . ASN A 1 91 ? -10.281 -4.506 27.658 1.00 76.25 91 ASN A N 1
ATOM 713 C CA . ASN A 1 91 ? -10.194 -5.558 26.647 1.00 76.25 91 ASN A CA 1
ATOM 714 C C . ASN A 1 91 ? -10.755 -5.106 25.290 1.00 76.25 91 ASN A C 1
ATOM 716 O O . ASN A 1 91 ? -10.134 -5.367 24.256 1.00 76.25 91 ASN A O 1
ATOM 720 N N . ALA A 1 92 ? -11.866 -4.366 25.278 1.00 71.94 92 ALA A N 1
ATOM 721 C CA . ALA A 1 92 ? -12.430 -3.796 24.057 1.00 71.94 92 ALA A CA 1
ATOM 722 C C . ALA A 1 92 ? -11.494 -2.776 23.402 1.00 71.94 92 ALA A C 1
ATOM 724 O O . ALA A 1 92 ? -11.274 -2.832 22.190 1.00 71.94 92 ALA A O 1
ATOM 725 N N . ARG A 1 93 ? -10.856 -1.906 24.195 1.00 72.06 93 ARG A N 1
ATOM 726 C CA . ARG A 1 93 ? -9.839 -0.971 23.695 1.00 72.06 93 ARG A CA 1
ATOM 727 C C . ARG A 1 93 ? -8.678 -1.704 23.028 1.00 72.06 93 ARG A C 1
ATOM 729 O O . ARG A 1 93 ? -8.312 -1.370 21.905 1.00 72.06 93 ARG A O 1
ATOM 736 N N . VAL A 1 94 ? -8.131 -2.729 23.684 1.00 80.12 94 VAL A N 1
ATOM 737 C CA . VAL A 1 94 ? -7.030 -3.532 23.125 1.00 80.12 94 VAL A CA 1
ATOM 738 C C . VAL A 1 94 ? -7.459 -4.222 21.826 1.00 80.12 94 VAL A C 1
ATOM 740 O O . VAL A 1 94 ? -6.681 -4.286 20.873 1.00 80.12 94 VAL A O 1
ATOM 743 N N . LYS A 1 95 ? -8.702 -4.712 21.747 1.00 79.75 95 LYS A N 1
ATOM 744 C CA . LYS A 1 95 ? -9.253 -5.324 20.529 1.00 79.75 95 LYS A CA 1
ATOM 745 C C . LYS A 1 95 ? -9.379 -4.306 19.391 1.00 79.75 95 LYS A C 1
ATOM 747 O O . LYS A 1 95 ? -9.007 -4.622 18.259 1.00 79.75 95 LYS A O 1
ATOM 752 N N . LEU A 1 96 ? -9.836 -3.088 19.683 1.00 77.06 96 LEU A N 1
ATOM 753 C CA . LEU A 1 96 ? -9.948 -2.003 18.707 1.00 77.06 96 LEU A CA 1
ATOM 754 C C . LEU A 1 96 ? -8.571 -1.563 18.191 1.00 77.06 96 LEU A C 1
ATOM 756 O O . LEU A 1 96 ? -8.374 -1.475 16.981 1.00 77.06 96 LEU A O 1
ATOM 760 N N . GLU A 1 97 ? -7.602 -1.362 19.088 1.00 78.06 97 GLU A N 1
ATOM 761 C CA . GLU A 1 97 ? -6.225 -0.996 18.730 1.00 78.06 97 GLU A CA 1
ATOM 762 C C . GLU A 1 97 ? -5.577 -2.066 17.840 1.00 78.06 97 GLU A C 1
ATOM 764 O O . GLU A 1 97 ? -5.025 -1.741 16.787 1.00 78.06 97 GLU A O 1
ATOM 769 N N . ARG A 1 98 ? -5.708 -3.351 18.200 1.00 82.00 98 ARG A N 1
ATOM 770 C CA . ARG A 1 98 ? -5.215 -4.472 17.379 1.00 82.00 98 ARG A CA 1
ATOM 771 C C . ARG A 1 98 ? -5.883 -4.527 16.014 1.00 82.00 98 ARG A C 1
ATOM 773 O O . ARG A 1 98 ? -5.206 -4.793 15.025 1.00 82.00 98 ARG A O 1
ATOM 780 N N . THR A 1 99 ? -7.188 -4.270 15.959 1.00 80.12 99 THR A N 1
ATOM 781 C CA . THR A 1 99 ? -7.934 -4.263 14.699 1.00 80.12 99 THR A CA 1
ATOM 782 C C . THR A 1 99 ? -7.418 -3.151 13.799 1.00 80.12 99 THR A C 1
ATOM 784 O O . THR A 1 99 ? -7.007 -3.438 12.683 1.00 80.12 99 THR A O 1
ATOM 787 N N . LEU A 1 100 ? -7.333 -1.911 14.287 1.00 77.56 100 LEU A N 1
ATOM 788 C CA . LEU A 1 100 ? -6.839 -0.772 13.505 1.00 77.56 100 LEU A CA 1
ATOM 789 C C . LEU A 1 100 ? -5.415 -1.021 12.990 1.00 77.56 100 LEU A C 1
ATOM 791 O O . LEU A 1 100 ? -5.126 -0.799 11.816 1.00 77.56 100 LEU A O 1
ATOM 795 N N . LEU A 1 101 ? -4.539 -1.553 13.843 1.00 81.38 101 LEU A N 1
ATOM 796 C CA . LEU A 1 101 ? -3.161 -1.857 13.469 1.00 81.38 101 LEU A CA 1
ATOM 797 C C . LEU A 1 101 ? -3.094 -2.960 12.400 1.00 81.38 101 LEU A C 1
ATOM 799 O O . LEU A 1 101 ? -2.356 -2.816 11.427 1.00 81.38 101 LEU A O 1
ATOM 803 N N . ALA A 1 102 ? -3.918 -4.007 12.513 1.00 83.19 102 ALA A N 1
ATOM 804 C CA . ALA A 1 102 ? -4.037 -5.039 11.485 1.00 83.19 102 ALA A CA 1
ATOM 805 C C . ALA A 1 102 ? -4.533 -4.468 10.146 1.00 83.19 102 ALA A C 1
ATOM 807 O O . ALA A 1 102 ? -4.000 -4.827 9.099 1.00 83.19 102 ALA A O 1
ATOM 808 N N . GLN A 1 103 ? -5.494 -3.540 10.160 1.00 81.00 103 GLN A N 1
ATOM 809 C CA . GLN A 1 103 ? -5.985 -2.886 8.941 1.00 81.00 103 GLN A CA 1
ATOM 810 C C . GLN A 1 103 ? -4.887 -2.069 8.251 1.00 81.00 103 GLN A C 1
ATOM 812 O O . GLN A 1 103 ? -4.708 -2.182 7.039 1.00 81.00 103 GLN A O 1
ATOM 817 N N . CYS A 1 104 ? -4.108 -1.301 9.020 1.00 79.62 104 CYS A N 1
ATOM 818 C CA . CYS A 1 104 ? -2.960 -0.557 8.498 1.00 79.62 104 CYS A CA 1
ATOM 819 C C . CYS A 1 104 ? -1.911 -1.484 7.875 1.00 79.62 104 CYS A C 1
ATOM 821 O O . CYS A 1 104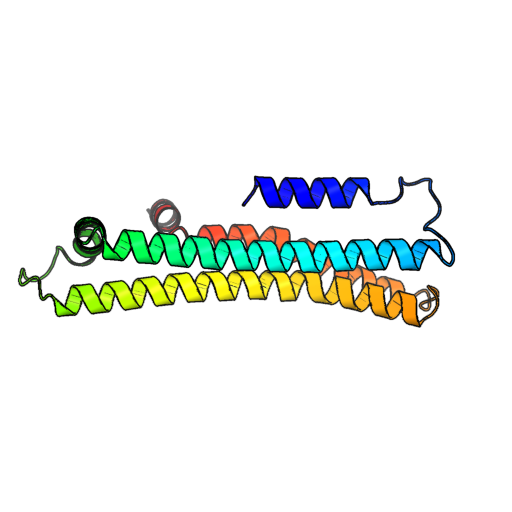 ? -1.380 -1.175 6.811 1.00 79.62 104 CYS A O 1
ATOM 823 N N . VAL A 1 105 ? -1.626 -2.622 8.518 1.00 84.44 105 VAL A N 1
ATOM 824 C CA . VAL A 1 105 ? -0.674 -3.620 8.007 1.00 84.44 105 VAL A CA 1
ATOM 825 C C . VAL A 1 105 ? -1.177 -4.258 6.715 1.00 84.44 105 VAL A C 1
ATOM 827 O O . VAL A 1 105 ? -0.407 -4.397 5.771 1.00 84.44 105 VAL A O 1
ATOM 830 N N . ILE A 1 106 ? -2.458 -4.623 6.635 1.00 87.69 106 ILE A N 1
ATOM 831 C CA . ILE A 1 106 ? -3.031 -5.219 5.420 1.00 87.69 106 ILE A CA 1
ATOM 832 C C . ILE A 1 106 ? -2.966 -4.227 4.255 1.00 87.69 106 ILE A C 1
ATOM 834 O O . ILE A 1 106 ? -2.586 -4.600 3.148 1.00 87.69 106 ILE A O 1
ATOM 838 N N . LEU A 1 107 ? -3.299 -2.962 4.504 1.00 83.44 107 LEU A N 1
ATOM 839 C CA . LEU A 1 107 ? -3.303 -1.928 3.475 1.00 83.44 107 LEU A CA 1
ATOM 840 C C . LEU A 1 107 ? -1.887 -1.543 3.008 1.00 83.44 107 LEU A C 1
ATOM 842 O O . LEU A 1 107 ? -1.668 -1.296 1.824 1.00 83.44 107 LEU A O 1
ATOM 846 N N . SER A 1 108 ? -0.901 -1.502 3.908 1.00 83.12 108 SER A N 1
ATOM 847 C CA . SER A 1 108 ? 0.492 -1.283 3.499 1.00 83.12 108 SER A CA 1
ATOM 848 C C . SER A 1 108 ? 1.052 -2.495 2.749 1.00 83.12 108 SER A C 1
ATOM 850 O O . SER A 1 108 ? 1.742 -2.331 1.743 1.00 83.12 108 SER A O 1
ATOM 852 N N . ALA A 1 109 ? 0.699 -3.712 3.170 1.00 87.06 109 ALA A N 1
ATOM 853 C CA . ALA A 1 109 ? 1.075 -4.936 2.475 1.00 87.06 109 ALA A CA 1
ATOM 854 C C . ALA A 1 109 ? 0.478 -5.002 1.062 1.00 87.06 109 ALA A C 1
ATOM 856 O O . ALA A 1 109 ? 1.188 -5.379 0.130 1.00 87.06 109 ALA A O 1
ATOM 857 N N . SER A 1 110 ? -0.783 -4.593 0.867 1.00 89.06 110 SER A N 1
ATOM 858 C CA . SER A 1 110 ? -1.400 -4.581 -0.466 1.00 89.06 110 SER A CA 1
ATOM 859 C C . SER A 1 110 ? -0.692 -3.621 -1.418 1.00 89.06 110 SER A C 1
ATOM 861 O O . SER A 1 110 ? -0.441 -3.985 -2.564 1.00 89.06 110 SER A O 1
ATOM 863 N N . MET A 1 111 ? -0.290 -2.443 -0.932 1.00 82.62 111 MET A N 1
ATOM 864 C CA . MET A 1 111 ? 0.523 -1.497 -1.701 1.00 82.62 111 MET A CA 1
ATOM 865 C C . 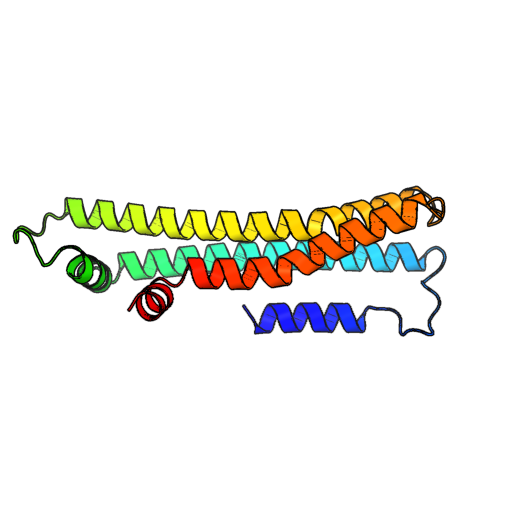MET A 1 111 ? 1.867 -2.116 -2.103 1.00 82.62 111 MET A C 1
ATOM 867 O O . MET A 1 111 ? 2.252 -2.079 -3.267 1.00 82.62 111 MET A O 1
ATOM 871 N N . ILE A 1 112 ? 2.574 -2.767 -1.178 1.00 85.81 112 ILE A N 1
ATOM 872 C CA . ILE A 1 112 ? 3.833 -3.438 -1.526 1.00 85.81 112 ILE A CA 1
ATOM 873 C C . ILE A 1 112 ? 3.583 -4.495 -2.608 1.00 85.81 112 ILE A C 1
ATOM 875 O O . ILE A 1 112 ? 4.260 -4.484 -3.627 1.00 85.81 112 ILE A O 1
ATOM 879 N N . VAL A 1 113 ? 2.578 -5.357 -2.454 1.00 90.06 113 VAL A N 1
ATOM 880 C CA . VAL A 1 113 ? 2.286 -6.420 -3.430 1.00 90.06 113 VAL A CA 1
ATOM 881 C C . VAL A 1 113 ? 1.934 -5.868 -4.817 1.00 90.06 113 VAL A C 1
ATOM 883 O O . VAL A 1 113 ? 2.356 -6.450 -5.815 1.00 90.06 113 VAL A O 1
ATOM 886 N N . CYS A 1 114 ? 1.208 -4.752 -4.907 1.00 90.31 114 CYS A N 1
ATOM 887 C CA . CYS A 1 114 ? 0.793 -4.191 -6.197 1.00 90.31 114 CYS A CA 1
ATOM 888 C C . CYS A 1 114 ? 1.907 -3.394 -6.895 1.00 90.31 114 CYS A C 1
ATOM 890 O O . CYS A 1 114 ? 2.047 -3.473 -8.115 1.00 90.31 114 CYS A O 1
ATOM 892 N N . TYR A 1 115 ? 2.731 -2.659 -6.143 1.00 84.44 115 TYR A N 1
ATOM 893 C CA . TYR A 1 115 ? 3.742 -1.760 -6.714 1.00 84.44 115 TYR A CA 1
ATOM 894 C C . TYR A 1 115 ? 5.148 -2.377 -6.788 1.00 84.44 115 TYR A C 1
ATOM 896 O O . TYR A 1 115 ? 5.969 -1.960 -7.607 1.00 84.44 115 TYR A O 1
ATOM 904 N N . PHE A 1 116 ? 5.450 -3.396 -5.983 1.00 87.25 116 PHE A N 1
ATOM 905 C CA . PHE A 1 116 ? 6.768 -4.035 -5.970 1.00 87.25 116 PHE A CA 1
ATOM 906 C C . PHE A 1 116 ? 7.139 -4.732 -7.291 1.00 87.25 116 PHE A C 1
ATOM 908 O O . PHE A 1 116 ? 8.264 -4.525 -7.755 1.00 87.25 116 PHE A O 1
ATOM 915 N N . PRO A 1 117 ? 6.241 -5.485 -7.967 1.00 89.12 117 PRO A N 1
ATOM 916 C CA . PRO A 1 117 ? 6.552 -6.094 -9.263 1.00 89.12 117 PRO A CA 1
ATOM 917 C C . PRO A 1 117 ? 6.897 -5.054 -10.330 1.00 89.12 117 PRO A C 1
ATOM 919 O O . PRO A 1 117 ? 7.840 -5.247 -11.098 1.00 89.12 117 PRO A O 1
ATOM 922 N N . PHE A 1 118 ? 6.175 -3.927 -10.340 1.00 85.94 118 PHE A N 1
ATOM 923 C CA . PHE A 1 118 ? 6.472 -2.791 -11.211 1.00 85.94 118 PHE A CA 1
ATOM 924 C C . PHE A 1 118 ? 7.895 -2.279 -10.966 1.00 85.94 118 PHE A C 1
ATOM 926 O O . PHE A 1 118 ? 8.667 -2.090 -11.908 1.00 85.94 118 PHE A O 1
ATOM 933 N N . TRP A 1 119 ? 8.275 -2.100 -9.702 1.00 83.06 119 TRP A N 1
ATOM 934 C CA . TRP A 1 119 ? 9.589 -1.578 -9.342 1.00 83.06 119 TRP A CA 1
ATOM 935 C C . TRP A 1 119 ? 10.729 -2.528 -9.742 1.00 83.06 119 TRP A C 1
ATOM 937 O O . TRP A 1 119 ? 11.698 -2.100 -10.373 1.00 83.06 119 TRP A O 1
ATOM 947 N N . ILE A 1 120 ? 10.577 -3.832 -9.477 1.00 87.75 120 ILE A N 1
ATOM 948 C CA . ILE A 1 120 ? 11.530 -4.864 -9.922 1.00 87.75 120 ILE A CA 1
ATOM 949 C C . ILE A 1 120 ? 11.672 -4.858 -11.441 1.00 87.75 120 ILE A C 1
ATOM 951 O O . ILE A 1 120 ? 12.793 -4.881 -11.950 1.00 87.75 120 ILE A O 1
ATOM 955 N N . TYR A 1 121 ? 10.556 -4.828 -12.169 1.00 85.44 121 TYR A N 1
ATOM 956 C CA . TYR A 1 121 ? 10.572 -4.856 -13.627 1.00 85.44 121 TYR A CA 1
ATOM 957 C C . TYR A 1 121 ? 11.372 -3.684 -14.207 1.00 85.44 121 TYR A C 1
ATOM 959 O O . TYR A 1 121 ? 12.202 -3.885 -15.094 1.00 85.44 121 TYR A O 1
ATOM 967 N N . ASN A 1 122 ? 11.200 -2.481 -13.650 1.00 80.38 122 ASN A N 1
ATOM 968 C CA . ASN A 1 122 ? 11.986 -1.317 -14.051 1.00 80.38 122 ASN A CA 1
ATOM 969 C C . ASN A 1 122 ? 13.484 -1.534 -13.793 1.00 80.38 122 ASN A C 1
ATOM 971 O O . ASN A 1 122 ? 14.274 -1.345 -14.715 1.00 80.38 122 ASN A O 1
ATOM 975 N N . ILE A 1 123 ? 13.877 -2.009 -12.601 1.00 82.38 123 ILE A N 1
ATOM 976 C CA . ILE A 1 123 ? 15.282 -2.337 -12.285 1.00 82.38 123 ILE A CA 1
ATOM 977 C C . ILE A 1 123 ? 15.877 -3.326 -13.281 1.00 82.38 123 ILE A C 1
ATOM 979 O O . ILE A 1 123 ? 16.946 -3.075 -13.839 1.00 82.38 123 ILE A O 1
ATOM 983 N N . VAL A 1 124 ? 15.187 -4.437 -13.529 1.00 84.38 124 VAL A N 1
ATOM 984 C CA . VAL A 1 124 ? 15.661 -5.480 -14.445 1.00 84.38 124 VAL A CA 1
ATOM 985 C C . VAL A 1 124 ? 15.797 -4.934 -15.866 1.00 84.38 124 VAL A C 1
ATOM 987 O O . VAL A 1 124 ? 16.774 -5.244 -16.549 1.00 84.38 124 VAL A O 1
ATOM 990 N N . SER A 1 125 ? 14.869 -4.081 -16.307 1.00 79.00 125 SER A N 1
ATOM 991 C CA . SER A 1 125 ? 14.961 -3.429 -17.614 1.00 79.00 125 SER A CA 1
ATOM 992 C C . SER A 1 125 ? 16.222 -2.573 -17.750 1.00 79.00 125 SER A C 1
ATOM 994 O O . SER A 1 125 ? 16.792 -2.506 -18.835 1.00 79.00 125 SER A O 1
ATOM 996 N N . ILE A 1 126 ? 16.678 -1.936 -16.672 1.00 73.19 126 ILE A N 1
ATOM 997 C CA . ILE A 1 126 ? 17.853 -1.052 -16.674 1.00 73.19 126 ILE A CA 1
ATOM 998 C C . ILE A 1 126 ? 19.149 -1.845 -16.651 1.00 73.19 126 ILE A C 1
ATOM 1000 O O . ILE A 1 126 ? 20.056 -1.555 -17.427 1.00 73.19 126 ILE A O 1
ATOM 1004 N N . VAL A 1 127 ? 19.236 -2.845 -15.769 1.00 80.56 127 VAL A N 1
ATOM 1005 C CA . VAL A 1 127 ? 20.431 -3.694 -15.636 1.00 80.56 127 VAL A CA 1
ATOM 1006 C C . VAL A 1 127 ? 20.748 -4.382 -16.966 1.00 80.56 127 VAL A C 1
ATOM 1008 O O . VAL A 1 127 ? 21.912 -4.544 -17.315 1.00 80.56 127 VAL A O 1
ATOM 1011 N N . ASN A 1 128 ? 19.717 -4.691 -17.754 1.00 81.12 128 ASN A N 1
ATOM 1012 C CA . ASN A 1 128 ? 19.848 -5.263 -19.092 1.00 81.12 128 ASN A CA 1
ATOM 1013 C C . ASN A 1 128 ? 20.016 -4.216 -20.214 1.00 81.12 128 ASN A C 1
ATOM 1015 O O . ASN A 1 128 ? 19.779 -4.521 -21.381 1.00 81.12 128 ASN A O 1
ATOM 1019 N N . GLY A 1 129 ? 20.387 -2.974 -19.887 1.00 72.75 129 GLY A N 1
ATOM 1020 C CA . GLY A 1 129 ? 20.680 -1.923 -20.868 1.00 72.75 129 GLY A CA 1
ATOM 1021 C C . GLY A 1 129 ? 19.462 -1.390 -21.626 1.00 72.75 129 GLY A C 1
ATOM 1022 O O . GLY A 1 129 ? 19.606 -0.887 -22.736 1.00 72.75 129 GLY A O 1
ATOM 1023 N N . GLY A 1 130 ? 18.252 -1.530 -21.077 1.00 65.88 130 GLY A N 1
ATOM 1024 C CA . GLY A 1 130 ? 17.005 -1.149 -21.751 1.00 65.88 130 GLY A CA 1
ATOM 1025 C C . GLY A 1 130 ? 16.579 -2.116 -22.860 1.00 65.88 130 GLY A C 1
ATOM 1026 O O . GLY A 1 130 ? 15.486 -1.984 -23.404 1.00 65.88 130 GLY A O 1
ATOM 1027 N N . THR A 1 131 ? 17.402 -3.117 -23.175 1.00 61.06 131 THR A N 1
ATOM 1028 C CA . THR A 1 131 ? 17.150 -4.120 -24.211 1.00 61.06 131 THR A CA 1
ATOM 1029 C C . THR A 1 131 ? 16.794 -5.450 -23.569 1.00 61.06 131 THR A C 1
ATOM 1031 O O . THR A 1 131 ? 17.565 -6.406 -23.594 1.00 61.06 131 THR A O 1
ATOM 1034 N N . VAL A 1 132 ? 15.617 -5.533 -22.959 1.00 61.03 132 VAL A N 1
ATOM 1035 C CA . VAL A 1 132 ? 15.080 -6.843 -22.584 1.00 61.03 132 VAL A CA 1
ATOM 1036 C C . VAL A 1 132 ? 14.549 -7.517 -23.869 1.00 61.03 132 VAL A C 1
ATOM 1038 O O . VAL A 1 132 ? 13.921 -6.850 -24.700 1.00 61.03 132 VAL A O 1
ATOM 1041 N N . PRO A 1 133 ? 14.834 -8.811 -24.103 1.00 62.41 133 PRO A N 1
ATOM 1042 C CA . PRO A 1 133 ? 14.414 -9.511 -25.315 1.00 62.41 133 PRO A CA 1
ATOM 1043 C C . PRO A 1 133 ? 12.898 -9.393 -25.537 1.00 62.41 133 PRO A C 1
ATOM 1045 O O . PRO A 1 133 ? 12.098 -9.608 -24.623 1.00 62.41 133 PRO A O 1
ATOM 1048 N N . GLY A 1 134 ? 12.522 -9.013 -26.763 1.00 62.50 134 GLY A N 1
ATOM 1049 C CA . GLY A 1 134 ? 11.216 -8.435 -27.100 1.00 62.50 134 GLY A CA 1
ATOM 1050 C C . GLY A 1 134 ? 9.982 -9.279 -26.768 1.00 62.50 134 GLY A C 1
ATOM 1051 O O . GLY A 1 134 ? 8.906 -8.709 -26.594 1.00 62.50 134 GLY A O 1
ATOM 1052 N N . ASP A 1 135 ? 10.116 -10.599 -26.624 1.00 66.69 135 ASP A N 1
ATOM 1053 C CA . ASP A 1 135 ? 8.988 -11.471 -26.271 1.00 66.69 135 ASP A CA 1
ATOM 1054 C C . ASP A 1 135 ? 8.851 -11.709 -24.761 1.00 66.69 135 ASP A C 1
ATOM 1056 O O . ASP A 1 135 ? 7.737 -11.638 -24.239 1.00 66.69 135 ASP A O 1
ATOM 1060 N N . SER A 1 136 ? 9.956 -11.852 -24.021 1.00 68.12 136 SER A N 1
ATOM 1061 C CA . SER A 1 136 ? 9.920 -11.906 -22.546 1.00 68.12 136 SER A CA 1
ATOM 1062 C C . SER A 1 136 ? 9.452 -10.583 -21.932 1.00 68.12 136 SER A C 1
ATOM 1064 O O . SER A 1 136 ? 8.813 -10.561 -20.880 1.00 68.12 136 SER A O 1
ATOM 1066 N N . ASN A 1 137 ? 9.707 -9.477 -22.630 1.00 76.19 137 ASN A N 1
ATOM 1067 C CA . ASN A 1 137 ? 9.277 -8.141 -22.237 1.00 76.19 137 ASN A CA 1
ATOM 1068 C C . ASN A 1 137 ? 7.759 -7.965 -22.175 1.00 76.19 137 ASN A C 1
ATOM 1070 O O . ASN A 1 137 ? 7.236 -7.318 -21.269 1.00 76.19 137 ASN A O 1
ATOM 1074 N N . LYS A 1 138 ? 7.034 -8.554 -23.130 1.00 79.56 138 LYS A N 1
ATOM 1075 C CA . LYS A 1 138 ? 5.575 -8.404 -23.219 1.00 79.56 138 LYS A CA 1
ATOM 1076 C C . LYS A 1 138 ? 4.880 -9.066 -22.035 1.00 79.56 138 LYS A C 1
ATOM 1078 O O . LYS A 1 138 ? 3.969 -8.479 -21.459 1.00 79.56 138 LYS A O 1
ATOM 1083 N N . VAL A 1 139 ? 5.338 -10.260 -21.654 1.00 85.19 139 VAL A N 1
ATOM 1084 C CA . VAL A 1 139 ? 4.778 -11.011 -20.522 1.00 85.19 139 VAL A CA 1
ATOM 1085 C C . VAL A 1 139 ? 5.064 -10.293 -19.206 1.00 85.19 139 VAL A C 1
ATOM 1087 O O . VAL A 1 139 ? 4.146 -10.103 -18.411 1.00 85.19 139 VAL A O 1
ATOM 1090 N N . GLY A 1 140 ? 6.302 -9.833 -18.996 1.00 85.75 140 GLY A N 1
ATOM 1091 C CA . GLY A 1 140 ? 6.665 -9.068 -17.800 1.00 85.75 140 GLY A CA 1
ATOM 1092 C C . GLY A 1 140 ? 5.835 -7.791 -17.652 1.00 85.75 140 GLY A C 1
ATOM 1093 O O . GLY A 1 140 ? 5.261 -7.551 -16.592 1.00 85.75 140 GLY A O 1
ATOM 1094 N N . ASN A 1 141 ? 5.688 -7.024 -18.735 1.00 84.00 141 ASN A N 1
ATOM 1095 C CA . ASN A 1 141 ? 4.881 -5.807 -18.731 1.00 84.00 141 ASN A CA 1
ATOM 1096 C C . ASN A 1 141 ? 3.392 -6.090 -18.459 1.00 84.00 141 ASN A C 1
ATOM 1098 O O . ASN A 1 141 ? 2.762 -5.380 -17.681 1.00 84.00 141 ASN A O 1
ATOM 1102 N N . LEU A 1 142 ? 2.828 -7.157 -19.040 1.00 87.69 142 LEU A N 1
ATOM 1103 C CA . LEU A 1 142 ? 1.439 -7.549 -18.782 1.00 87.69 142 LEU A CA 1
ATOM 1104 C C . LEU A 1 142 ? 1.213 -7.872 -17.301 1.00 87.69 142 LEU A C 1
ATOM 1106 O O . LEU A 1 142 ? 0.252 -7.385 -16.713 1.00 87.69 142 LEU A O 1
ATOM 1110 N N . ILE A 1 143 ? 2.107 -8.658 -16.693 1.00 90.25 143 ILE A N 1
ATOM 1111 C CA . ILE A 1 143 ? 2.032 -9.002 -15.267 1.00 90.25 143 ILE A CA 1
ATOM 1112 C C . ILE A 1 143 ? 2.031 -7.723 -14.430 1.00 90.25 143 ILE A C 1
ATOM 1114 O O . ILE A 1 143 ? 1.155 -7.527 -13.594 1.00 90.25 143 ILE A O 1
ATOM 1118 N N . VAL A 1 144 ? 2.972 -6.822 -14.698 1.00 89.50 144 VAL A N 1
ATOM 1119 C CA . VAL A 1 144 ? 3.094 -5.543 -13.996 1.00 89.50 144 VAL A CA 1
ATOM 1120 C C . VAL A 1 144 ? 1.817 -4.704 -14.101 1.00 89.50 144 VAL A C 1
ATOM 1122 O O . VAL A 1 144 ? 1.329 -4.215 -13.083 1.00 89.50 144 VAL A O 1
ATOM 1125 N N . ILE A 1 145 ? 1.240 -4.581 -15.300 1.00 86.12 145 ILE A N 1
ATOM 1126 C CA . ILE A 1 145 ? -0.017 -3.851 -15.524 1.00 86.12 145 ILE A CA 1
ATOM 1127 C C . ILE A 1 145 ? -1.167 -4.486 -14.737 1.00 86.12 145 ILE A C 1
ATOM 1129 O O . ILE A 1 145 ? -1.964 -3.764 -14.143 1.00 86.12 145 ILE A O 1
ATOM 1133 N N . VAL A 1 146 ? -1.247 -5.818 -14.692 1.00 92.69 146 VAL A N 1
ATOM 1134 C CA . VAL A 1 146 ? -2.277 -6.527 -13.920 1.00 92.69 146 VAL A CA 1
ATOM 1135 C C . VAL A 1 146 ? -2.137 -6.237 -12.424 1.00 92.69 146 VAL A C 1
ATOM 1137 O O . VAL A 1 146 ? -3.136 -5.921 -11.784 1.00 92.69 146 VAL A O 1
ATOM 1140 N N . PHE A 1 147 ? -0.925 -6.278 -11.864 1.00 91.94 147 PHE A N 1
ATOM 1141 C CA . PHE A 1 147 ? -0.695 -5.952 -10.448 1.00 91.94 147 PHE A CA 1
ATOM 1142 C C . PHE A 1 147 ? -1.041 -4.499 -10.109 1.00 91.94 147 PHE A C 1
ATOM 1144 O O . PHE A 1 147 ? -1.693 -4.250 -9.097 1.00 91.94 147 PHE A O 1
ATOM 1151 N N . LEU A 1 148 ? -0.688 -3.554 -10.980 1.00 86.00 148 LEU A N 1
ATOM 1152 C CA . LEU A 1 148 ? -1.097 -2.153 -10.846 1.00 86.00 148 LEU A CA 1
ATOM 1153 C C . LEU A 1 148 ? -2.621 -1.989 -10.915 1.00 86.00 148 LEU A C 1
ATOM 1155 O O . LEU A 1 148 ? -3.205 -1.283 -10.099 1.00 86.00 148 LEU A O 1
ATOM 1159 N N . ALA A 1 149 ? -3.285 -2.671 -11.851 1.00 88.12 149 ALA A N 1
ATOM 1160 C CA . ALA A 1 149 ? -4.739 -2.628 -11.979 1.00 88.12 149 ALA A CA 1
ATOM 1161 C C . ALA A 1 149 ? -5.454 -3.261 -10.774 1.00 88.12 149 ALA A C 1
ATOM 1163 O O . ALA A 1 149 ? -6.533 -2.807 -10.391 1.00 88.12 149 ALA A O 1
ATOM 1164 N N . MET A 1 150 ? -4.856 -4.280 -10.145 1.00 91.81 150 MET A N 1
ATOM 1165 C CA . MET A 1 150 ? -5.401 -4.877 -8.927 1.00 91.81 150 MET A CA 1
ATOM 1166 C C . MET A 1 150 ? -5.474 -3.878 -7.771 1.00 91.81 150 MET A C 1
ATOM 1168 O O . MET A 1 150 ? -6.437 -3.943 -7.014 1.00 91.81 150 MET A O 1
ATOM 1172 N N . ASP A 1 151 ? -4.545 -2.925 -7.644 1.00 87.88 151 ASP A N 1
ATOM 1173 C CA . ASP A 1 151 ? -4.591 -1.913 -6.574 1.00 87.88 151 ASP A CA 1
ATOM 1174 C C . ASP A 1 151 ? -5.880 -1.075 -6.619 1.00 87.88 151 ASP A C 1
ATOM 1176 O O . ASP A 1 151 ? -6.519 -0.828 -5.590 1.00 87.88 151 ASP A O 1
ATOM 1180 N N . ALA A 1 152 ? -6.330 -0.731 -7.832 1.00 85.12 152 ALA A N 1
ATOM 1181 C CA . ALA A 1 152 ? -7.571 0.008 -8.059 1.00 85.12 152 ALA A CA 1
ATOM 1182 C C . ALA A 1 152 ? -8.823 -0.759 -7.595 1.00 85.12 152 ALA A C 1
ATOM 1184 O O . ALA A 1 152 ? -9.846 -0.143 -7.302 1.00 85.12 152 ALA A O 1
ATOM 1185 N N . ILE A 1 153 ? -8.744 -2.090 -7.502 1.00 91.12 153 ILE A N 1
ATOM 1186 C CA . ILE A 1 153 ? -9.817 -2.968 -7.016 1.00 91.12 153 ILE A CA 1
ATOM 1187 C C . ILE A 1 153 ? -9.651 -3.250 -5.517 1.00 91.12 153 ILE A C 1
ATOM 1189 O O . ILE A 1 153 ? -10.619 -3.200 -4.759 1.00 91.12 153 ILE A O 1
ATOM 1193 N N . VAL A 1 154 ? -8.424 -3.518 -5.071 1.00 87.44 154 VAL A N 1
ATOM 1194 C CA . VAL A 1 154 ? -8.094 -3.901 -3.694 1.00 87.44 154 VAL A CA 1
ATOM 1195 C C . VAL A 1 154 ? -8.332 -2.745 -2.724 1.00 87.44 154 VAL A C 1
ATOM 1197 O O . VAL A 1 154 ? -8.924 -2.955 -1.667 1.00 87.44 154 VAL A O 1
ATOM 1200 N N . THR A 1 155 ? -7.967 -1.516 -3.091 1.00 84.06 155 THR A N 1
ATOM 1201 C CA . THR A 1 155 ? -8.173 -0.319 -2.261 1.00 84.06 155 THR A CA 1
ATOM 1202 C C . THR A 1 155 ? -9.650 -0.079 -1.886 1.00 84.06 155 THR A C 1
ATOM 1204 O O . THR A 1 155 ? -9.949 0.061 -0.690 1.00 84.06 155 THR A O 1
ATOM 1207 N N . PRO A 1 156 ? -10.616 -0.039 -2.829 1.00 82.81 156 PRO A N 1
ATOM 1208 C CA . PRO A 1 156 ? -12.025 0.113 -2.473 1.00 82.81 156 PRO A CA 1
ATOM 1209 C C . PRO A 1 156 ? -12.586 -1.118 -1.752 1.00 82.81 156 PRO A C 1
ATOM 1211 O O . PRO A 1 156 ? -13.373 -0.943 -0.824 1.00 82.81 156 PRO A O 1
ATOM 1214 N N . LEU A 1 157 ? -12.153 -2.339 -2.092 1.00 85.06 157 LEU A N 1
ATOM 1215 C CA . LEU A 1 157 ? -12.546 -3.557 -1.367 1.00 85.06 157 LEU A CA 1
ATOM 1216 C C . LEU A 1 157 ? -12.130 -3.509 0.105 1.00 85.06 157 LEU A C 1
ATOM 1218 O O . LEU A 1 157 ? -12.947 -3.778 0.981 1.00 85.06 157 LEU A O 1
ATOM 1222 N N . LEU A 1 158 ? -10.890 -3.102 0.382 1.00 82.12 158 LEU A N 1
ATOM 1223 C CA . LEU A 1 158 ? -10.389 -2.878 1.737 1.00 82.12 158 LEU A CA 1
ATOM 1224 C C . LEU A 1 158 ? -11.202 -1.793 2.443 1.00 82.12 158 LEU A C 1
ATOM 1226 O O . LEU A 1 158 ? -11.653 -1.987 3.567 1.00 82.12 158 LEU A O 1
ATOM 1230 N N . THR A 1 159 ? -11.478 -0.683 1.758 1.00 80.62 159 THR A N 1
ATOM 1231 C CA . THR A 1 159 ? -12.292 0.409 2.314 1.00 80.62 159 THR A CA 1
ATOM 1232 C C . THR A 1 159 ? -13.705 -0.056 2.686 1.00 80.62 159 THR A C 1
ATOM 1234 O O . THR A 1 159 ? -14.217 0.322 3.740 1.00 80.62 159 THR A O 1
ATOM 1237 N N . LEU A 1 160 ? -14.332 -0.892 1.852 1.00 80.19 160 LEU A N 1
ATOM 1238 C CA . LEU A 1 160 ? -15.649 -1.476 2.117 1.00 80.19 160 LEU A CA 1
ATOM 1239 C C . LEU A 1 160 ? -15.601 -2.497 3.256 1.00 80.19 160 LEU A C 1
ATOM 1241 O O . LEU A 1 160 ? -16.472 -2.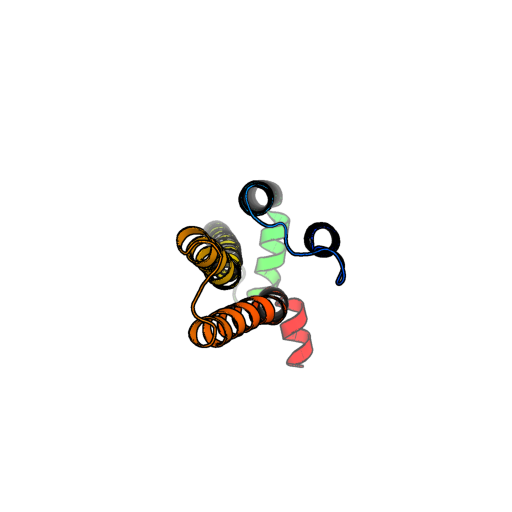481 4.124 1.00 80.19 160 LEU A O 1
ATOM 1245 N N . TYR A 1 161 ? -14.569 -3.339 3.296 1.00 79.75 161 TYR A N 1
ATOM 1246 C CA . TYR A 1 161 ? -14.366 -4.308 4.371 1.00 79.75 161 TYR A CA 1
ATOM 1247 C C . TYR A 1 161 ? -14.190 -3.622 5.736 1.00 79.75 161 TYR A C 1
ATOM 1249 O O . TYR A 1 161 ? -14.672 -4.124 6.752 1.00 79.75 161 TYR A O 1
ATOM 1257 N N . PHE A 1 162 ? -13.559 -2.445 5.762 1.00 71.38 162 PHE A N 1
ATOM 1258 C CA . PHE A 1 162 ? -13.286 -1.693 6.988 1.00 71.38 162 PHE A CA 1
ATOM 1259 C C . PHE A 1 162 ? -14.413 -0.757 7.442 1.00 71.38 162 PHE A C 1
ATOM 1261 O O . PHE A 1 162 ? -14.341 -0.255 8.562 1.00 71.38 162 PHE A O 1
ATOM 1268 N N . LYS A 1 163 ? -15.463 -0.533 6.637 1.00 72.38 163 LYS A N 1
ATOM 1269 C CA . LYS A 1 163 ? -16.642 0.263 7.028 1.00 72.38 163 LYS A CA 1
ATOM 1270 C C . LYS A 1 163 ? -17.839 -0.637 7.377 1.00 72.38 163 LYS A C 1
ATOM 1272 O O . LYS A 1 163 ? -18.703 -0.862 6.524 1.00 72.38 163 LYS A O 1
ATOM 1277 N N . PRO A 1 164 ? -17.947 -1.126 8.628 1.00 64.62 164 PRO A N 1
ATOM 1278 C CA . PRO A 1 164 ? -19.039 -2.012 9.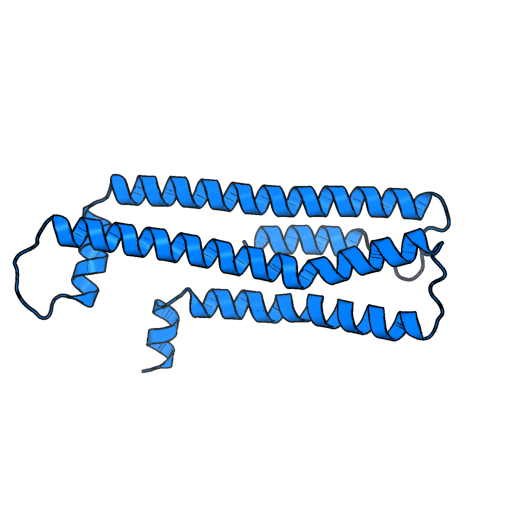044 1.00 64.62 164 PRO A CA 1
ATOM 1279 C C . PRO A 1 164 ? -20.427 -1.370 8.890 1.00 64.62 164 PRO A C 1
ATOM 1281 O O . PRO A 1 164 ? -21.387 -2.067 8.576 1.00 64.62 164 PRO A O 1
ATOM 1284 N N . GLU A 1 165 ? -20.514 -0.043 9.012 1.00 65.50 165 GLU A N 1
ATOM 1285 C CA . GLU A 1 165 ? -21.731 0.759 8.804 1.00 65.50 165 GLU A CA 1
ATOM 1286 C C . GLU A 1 165 ? -22.343 0.561 7.410 1.00 65.50 165 GLU A C 1
ATOM 1288 O O . GLU A 1 165 ? -23.559 0.580 7.239 1.00 65.50 165 GLU A O 1
ATOM 1293 N N . ILE A 1 166 ? -21.494 0.376 6.396 1.00 62.25 166 ILE A N 1
ATOM 1294 C CA . ILE A 1 166 ? -21.931 0.147 5.020 1.00 62.25 166 ILE A CA 1
ATOM 1295 C C . ILE A 1 166 ? -22.351 -1.314 4.864 1.00 62.25 166 ILE A C 1
ATOM 1297 O O . ILE A 1 166 ? -23.385 -1.589 4.264 1.00 62.25 166 ILE A O 1
ATOM 1301 N N . ARG A 1 167 ? -21.609 -2.250 5.471 1.00 59.91 167 ARG A N 1
ATOM 1302 C CA . ARG A 1 167 ? -21.935 -3.684 5.440 1.00 59.91 167 ARG A CA 1
ATOM 1303 C C . ARG A 1 167 ? -23.320 -3.973 6.021 1.00 59.91 167 ARG A C 1
ATOM 1305 O O . ARG A 1 167 ? -24.053 -4.768 5.449 1.00 59.91 167 ARG A O 1
ATOM 1312 N N . GLN A 1 168 ? -23.696 -3.303 7.109 1.00 62.34 168 GLN A N 1
ATOM 1313 C CA . GLN A 1 168 ? -25.021 -3.468 7.715 1.00 62.34 168 GLN A CA 1
ATOM 1314 C C . GLN A 1 168 ? -26.163 -3.000 6.798 1.00 62.34 168 GLN A C 1
ATOM 1316 O O . GLN A 1 168 ? -27.228 -3.601 6.823 1.00 62.34 168 GLN A O 1
ATOM 1321 N N . LYS A 1 169 ? -25.936 -1.997 5.939 1.00 71.00 169 LYS A N 1
ATOM 1322 C CA . LYS A 1 169 ? -26.948 -1.494 4.990 1.00 71.00 169 LYS A CA 1
ATOM 1323 C C . LYS A 1 169 ? -27.151 -2.367 3.750 1.00 71.00 169 LYS A C 1
ATOM 1325 O O . LYS A 1 169 ? -28.151 -2.198 3.068 1.00 71.00 169 LYS A O 1
ATOM 1330 N N . PHE A 1 170 ? -26.205 -3.250 3.427 1.00 67.31 170 PHE A N 1
ATOM 1331 C CA . PHE A 1 170 ? -26.309 -4.161 2.277 1.00 67.31 170 PHE A CA 1
ATOM 1332 C C . PHE A 1 170 ? -26.872 -5.541 2.638 1.00 67.31 170 PHE A C 1
ATOM 1334 O O . PHE A 1 170 ? -27.166 -6.326 1.743 1.00 67.31 170 PHE A O 1
ATOM 1341 N N . VAL A 1 171 ? -26.982 -5.851 3.932 1.00 65.69 171 VAL A N 1
ATOM 1342 C CA . VAL A 1 171 ? -27.483 -7.143 4.432 1.00 65.69 171 VAL A CA 1
ATOM 1343 C C . VAL A 1 171 ? -28.941 -7.044 4.923 1.00 65.69 171 VAL A C 1
ATOM 1345 O O . VAL A 1 171 ? -29.555 -8.075 5.181 1.00 65.69 171 VAL A O 1
ATOM 1348 N N . SER A 1 172 ? -29.511 -5.834 5.012 1.00 49.03 172 SER A N 1
ATOM 1349 C CA . SER A 1 172 ? -30.941 -5.584 5.274 1.00 49.03 172 SER A CA 1
ATOM 1350 C C . SER A 1 172 ? -31.742 -5.452 3.986 1.00 49.03 172 SER A C 1
ATOM 1352 O O . SER A 1 172 ? -32.848 -6.024 3.921 1.00 49.03 172 SER A O 1
#

Organism: NCBI:txid109957

Sequence (172 aa):
MSVIMVLEFTIWVSVQPNSGQSTPSGSGMIVWIVFASIHFAGATSMISYFYLLTYRFTSHQLNNNTLLVTFFMNSEDAHENGSFDSESIRNARVKLERTLLAQCVILSASMIVCYFPFWIYNIVSIVNGGTVPGDSNKVGNLIVIVFLAMDAIVTPLLTLYFKPEIRQKFVS

Secondary structure (DSSP, 8-state):
-HHHHHHHHHHHHHHS--TTS----THHHHHHHHHHHHHHHHHHHHHHHHHHHHHHHHHHHHHH-HHHHHHHHHHHHTTS-----HHHHHHHHHHHHHHHHHHHHHHHHHHHHHHHHHHHHHHHHHHTTT---HHHHHHHHHHHHHHHHHHHHHHHHHHHHH-HHHHHHHH-

Radius of gyration: 22.63 Å; chains: 1; bounding box: 53×26×64 Å